Protein AF-A0A6B3MX19-F1 (afdb_monomer_lite)

Sequence (135 aa):
NGSDVEGKTQANPTITTQPKSHPKSVVNARFFRAWNQRQTFAIVQWYAWPEGGNPAPSRWFWADQLAQLHRKRVPWVAVNIQIPIEPLGDLENFRPIAESLSKMVQTALMSDPFAEQASSIESIKDQGSKMKAQA

pLDDT: mean 76.39, std 17.66, range [33.81, 94.56]

Secondary structure (DSSP, 8-state):
----------S--EEEE--TT-TT--EEEEEEEEE-SS-EEEEEEEEEETTEEES-HHHHHHHHHHHHHTT-----EEEEEEEEE-TTS-GGGGHHHHHHHHHHHHHHHHHTTTHHHHHHHHHHHHHHHHHHT--

Foldseek 3Di:
DDDDPPDDDDDPQWDWDDAPPDRQATETWGWDWDDDPPFIWTKIWWKDWQRYIGRDPVVQVVVQVVVVVVVDGIDMDIDMDTHTDDPPDDSVVCVVVSNVVVNVVNNVCNVPVRVVVVVVVVVVVVVVVVVVVVD

Radius of gyration: 18.92 Å; chains: 1; bounding box: 49×32×58 Å

Structure (mmCIF, N/CA/C/O backbone):
data_AF-A0A6B3MX19-F1
#
_entry.id   AF-A0A6B3MX19-F1
#
loop_
_atom_site.group_PDB
_atom_site.id
_atom_site.type_symbol
_atom_site.label_atom_id
_atom_site.label_alt_id
_atom_site.label_comp_id
_atom_site.label_asym_id
_atom_site.label_entity_id
_atom_site.label_seq_id
_atom_site.pdbx_PDB_ins_code
_atom_site.Cartn_x
_atom_site.Cartn_y
_atom_site.Cartn_z
_atom_site.occupancy
_atom_site.B_iso_or_equiv
_atom_site.auth_seq_id
_atom_site.auth_comp_id
_atom_site.auth_asym_id
_atom_site.auth_atom_id
_atom_site.pdbx_PDB_model_num
ATOM 1 N N . ASN A 1 1 ? -26.129 -19.183 10.222 1.00 36.06 1 ASN A N 1
ATOM 2 C CA . ASN A 1 1 ? -24.670 -19.215 9.999 1.00 36.06 1 ASN A CA 1
ATOM 3 C C . ASN A 1 1 ? -24.421 -18.723 8.585 1.00 36.06 1 ASN A C 1
ATOM 5 O O . ASN A 1 1 ? -24.883 -19.389 7.672 1.00 36.06 1 ASN A O 1
ATOM 9 N N . GLY A 1 2 ? -23.797 -17.556 8.418 1.00 36.56 2 GLY A N 1
ATOM 10 C CA . GLY A 1 2 ? -23.602 -16.910 7.112 1.00 36.56 2 GLY A CA 1
ATOM 11 C C . GLY A 1 2 ? -24.200 -15.509 7.090 1.00 36.56 2 GLY A C 1
ATOM 12 O O . GLY A 1 2 ? -25.283 -15.306 6.564 1.00 36.56 2 GLY A O 1
ATOM 13 N N . SER A 1 3 ? -23.533 -14.571 7.759 1.00 35.94 3 SER A N 1
ATOM 14 C CA . SER A 1 3 ? -23.849 -13.147 7.710 1.00 35.94 3 SER A CA 1
ATOM 15 C C . SER A 1 3 ? -23.393 -12.568 6.375 1.00 35.94 3 SER A C 1
ATOM 17 O O . SER A 1 3 ? -22.189 -12.513 6.116 1.00 35.94 3 SER A O 1
ATOM 19 N N . ASP A 1 4 ? -24.354 -12.111 5.580 1.00 39.16 4 ASP A N 1
ATOM 20 C CA . ASP A 1 4 ? -24.150 -11.182 4.475 1.00 39.16 4 ASP A CA 1
ATOM 21 C C . ASP A 1 4 ? -23.464 -9.914 5.000 1.00 39.16 4 ASP A C 1
ATOM 23 O O . ASP A 1 4 ? -24.033 -9.138 5.770 1.00 39.16 4 ASP A O 1
ATOM 27 N N . VAL A 1 5 ? -22.200 -9.724 4.623 1.00 42.75 5 VAL A N 1
ATOM 28 C CA . VAL A 1 5 ? -21.423 -8.523 4.950 1.00 42.75 5 VAL A CA 1
ATOM 29 C C . VAL A 1 5 ? -21.481 -7.580 3.755 1.00 42.75 5 VAL A C 1
ATOM 31 O O . VAL A 1 5 ? -20.507 -7.417 3.024 1.00 42.75 5 VAL A O 1
ATOM 34 N N . GLU A 1 6 ? -22.631 -6.945 3.546 1.00 39.91 6 GLU A N 1
ATOM 35 C CA . GLU A 1 6 ? -22.766 -5.853 2.579 1.00 39.91 6 GLU A CA 1
ATOM 36 C C . GLU A 1 6 ? -22.644 -4.505 3.310 1.00 39.91 6 GLU A C 1
ATOM 38 O O . GLU A 1 6 ? -23.609 -3.812 3.634 1.00 39.91 6 GLU A O 1
ATOM 43 N N . GLY A 1 7 ? -21.400 -4.153 3.646 1.00 33.81 7 GLY A N 1
ATOM 44 C CA . GLY A 1 7 ? -21.054 -2.855 4.217 1.00 33.81 7 GLY A CA 1
ATOM 45 C C . GLY A 1 7 ? -21.109 -1.766 3.148 1.00 33.81 7 GLY A C 1
ATOM 46 O O . GLY A 1 7 ? -20.204 -1.655 2.319 1.00 33.81 7 GLY A O 1
ATOM 47 N N . LYS A 1 8 ? -22.169 -0.951 3.174 1.00 33.91 8 LYS A N 1
ATOM 48 C CA . LYS A 1 8 ? -22.337 0.228 2.312 1.00 33.91 8 LYS A CA 1
ATOM 49 C C . LYS A 1 8 ? -21.104 1.138 2.395 1.00 33.91 8 LYS A C 1
ATOM 51 O O . LYS A 1 8 ? -20.768 1.668 3.450 1.00 33.91 8 LYS A O 1
ATOM 56 N N . THR A 1 9 ? -20.436 1.305 1.257 1.00 38.44 9 THR A N 1
ATOM 57 C CA . THR A 1 9 ? -19.257 2.158 1.076 1.00 38.44 9 THR A CA 1
ATOM 58 C C . THR A 1 9 ? -19.711 3.616 0.943 1.00 38.44 9 THR A C 1
ATOM 60 O O . THR A 1 9 ? -20.190 4.016 -0.113 1.00 38.44 9 THR A O 1
ATOM 63 N N . GLN A 1 10 ? -19.588 4.406 2.012 1.00 38.34 10 GLN A N 1
ATOM 64 C CA . GLN A 1 10 ? -19.693 5.871 1.976 1.00 38.34 10 GLN A CA 1
ATOM 65 C C . GLN A 1 10 ? -18.340 6.475 2.355 1.00 38.34 10 GLN A C 1
ATOM 67 O O . GLN A 1 10 ? -18.052 6.676 3.525 1.00 38.34 10 GLN A O 1
ATOM 72 N N . ALA A 1 11 ? -17.495 6.672 1.348 1.00 46.06 11 ALA A N 1
ATOM 73 C CA . ALA A 1 11 ? -16.313 7.535 1.316 1.00 46.06 11 ALA A CA 1
ATOM 74 C C . ALA A 1 11 ? -15.660 7.321 -0.053 1.00 46.06 11 ALA A C 1
ATOM 76 O O . ALA A 1 11 ? -15.760 6.219 -0.593 1.00 46.06 11 ALA A O 1
ATOM 77 N N . ASN A 1 12 ? -14.979 8.323 -0.619 1.00 52.50 12 ASN A N 1
ATOM 78 C CA . ASN A 1 12 ? -14.143 8.092 -1.799 1.00 52.50 12 ASN A CA 1
ATOM 79 C C . ASN A 1 12 ? -13.065 7.062 -1.394 1.00 52.50 12 ASN A C 1
ATOM 81 O O . ASN A 1 12 ? -12.195 7.388 -0.574 1.00 52.50 12 ASN A O 1
ATOM 85 N N . PRO A 1 13 ? -13.149 5.800 -1.860 1.00 62.00 13 PRO A N 1
ATOM 86 C CA . PRO A 1 13 ? -12.422 4.694 -1.243 1.00 62.00 13 PRO A CA 1
ATOM 87 C C . PRO A 1 13 ? -10.954 4.687 -1.658 1.00 62.00 13 PRO A C 1
ATOM 89 O O . PRO A 1 13 ? -10.210 3.800 -1.256 1.00 62.00 13 PRO A O 1
ATOM 92 N N . THR A 1 14 ? -10.548 5.624 -2.514 1.00 63.59 14 THR A N 1
ATOM 93 C CA . THR A 1 14 ? -9.238 5.652 -3.142 1.00 63.59 14 THR A CA 1
ATOM 94 C C . THR A 1 14 ? -8.428 6.837 -2.641 1.00 63.59 14 THR A C 1
ATOM 96 O O . THR A 1 14 ? -8.753 7.989 -2.911 1.00 63.59 14 THR A O 1
ATOM 99 N N . ILE A 1 15 ? -7.344 6.538 -1.933 1.00 72.75 15 ILE A N 1
ATOM 100 C CA . ILE A 1 15 ? -6.266 7.485 -1.660 1.00 72.75 15 ILE A CA 1
ATOM 101 C C . ILE A 1 15 ? -5.341 7.465 -2.876 1.00 72.75 15 ILE A C 1
ATOM 103 O O . ILE A 1 15 ? -4.805 6.411 -3.217 1.00 72.75 15 ILE A O 1
ATOM 107 N N . THR A 1 16 ? -5.166 8.611 -3.537 1.00 72.50 16 THR A N 1
ATOM 108 C CA . THR A 1 16 ? -4.222 8.753 -4.653 1.00 72.50 16 THR A CA 1
ATOM 109 C C . THR A 1 16 ? -2.974 9.474 -4.169 1.00 72.50 16 THR A C 1
ATOM 111 O O . THR A 1 16 ? -3.060 10.602 -3.691 1.00 72.50 16 THR A O 1
ATOM 114 N N . THR A 1 17 ? -1.805 8.853 -4.308 1.00 62.81 17 THR A N 1
ATOM 115 C CA . THR A 1 17 ? -0.524 9.489 -3.981 1.00 62.81 17 THR A CA 1
ATOM 116 C C . THR A 1 17 ? 0.398 9.508 -5.194 1.00 62.81 17 THR A C 1
ATOM 118 O O . THR A 1 17 ? 0.449 8.557 -5.974 1.00 62.81 17 THR A O 1
ATOM 121 N N . GLN A 1 18 ? 1.112 10.623 -5.360 1.00 58.94 18 GLN A N 1
ATOM 122 C CA . GLN A 1 18 ? 2.199 10.781 -6.325 1.00 58.94 18 GLN A CA 1
ATOM 123 C C . GLN A 1 18 ? 3.503 10.976 -5.532 1.00 58.94 18 GLN A C 1
ATOM 125 O O . GLN A 1 18 ? 3.645 11.989 -4.832 1.00 58.94 18 GLN A O 1
ATOM 130 N N . PRO A 1 19 ? 4.439 10.014 -5.553 1.00 56.94 19 PRO A N 1
ATOM 131 C CA . PRO A 1 19 ? 5.742 10.180 -4.931 1.00 56.94 19 PRO A CA 1
ATOM 132 C C . PRO A 1 19 ? 6.592 11.156 -5.757 1.00 56.94 19 PRO A C 1
ATOM 134 O O . PRO A 1 19 ? 6.610 11.121 -6.984 1.00 56.94 19 PRO A O 1
ATOM 137 N N . LYS A 1 20 ? 7.320 12.046 -5.071 1.00 48.78 20 LYS A N 1
ATOM 138 C CA . LYS A 1 20 ? 8.118 13.113 -5.706 1.00 48.78 20 LYS A CA 1
ATOM 139 C C . LYS A 1 20 ? 9.316 12.593 -6.518 1.00 48.78 20 LYS A C 1
ATOM 141 O O . LYS A 1 20 ? 9.874 13.357 -7.295 1.00 48.78 20 LYS A O 1
ATOM 146 N N . SER A 1 21 ? 9.722 11.335 -6.328 1.00 50.03 21 SER A N 1
ATOM 147 C CA . SER A 1 21 ? 10.924 10.762 -6.948 1.00 50.03 21 SER A CA 1
ATOM 148 C C . SER A 1 21 ? 10.708 10.219 -8.363 1.00 50.03 21 SER A C 1
ATOM 150 O O . SER A 1 21 ? 11.684 10.081 -9.088 1.00 50.03 21 SER A O 1
ATOM 152 N N . HIS A 1 22 ? 9.464 9.956 -8.790 1.00 49.41 22 HIS A N 1
ATOM 153 C CA . HIS A 1 22 ? 9.153 9.483 -10.144 1.00 49.41 22 HIS A CA 1
ATOM 154 C C . HIS A 1 22 ? 7.848 10.128 -10.646 1.00 49.41 22 HIS A C 1
ATOM 156 O O . HIS A 1 22 ? 6.773 9.773 -10.162 1.00 49.41 22 HIS A O 1
ATOM 162 N N . PRO A 1 23 ? 7.881 11.029 -11.648 1.00 49.66 23 PRO A N 1
ATOM 163 C CA . PRO A 1 23 ? 6.721 11.828 -12.070 1.00 49.66 23 PRO A CA 1
ATOM 164 C C . PRO A 1 23 ? 5.585 11.035 -12.757 1.00 49.66 23 PRO A C 1
ATOM 166 O O . PRO A 1 23 ? 4.703 11.635 -13.366 1.00 49.66 23 PRO A O 1
ATOM 169 N N . LYS A 1 24 ? 5.586 9.694 -12.692 1.00 55.03 24 LYS A N 1
ATOM 170 C CA . LYS A 1 24 ? 4.603 8.820 -13.360 1.00 55.03 24 LYS A CA 1
ATOM 171 C C . LYS A 1 24 ? 3.982 7.730 -12.478 1.00 55.03 24 LYS A C 1
ATOM 173 O O . LYS A 1 24 ? 3.050 7.078 -12.942 1.00 55.03 24 LYS A O 1
ATOM 178 N N . SER A 1 25 ? 4.434 7.522 -11.238 1.00 64.50 25 SER A N 1
ATOM 179 C CA . SER A 1 25 ? 3.904 6.437 -10.398 1.00 64.50 25 SER A CA 1
ATOM 180 C C . SER A 1 25 ? 2.693 6.895 -9.584 1.00 64.50 25 SER A C 1
ATOM 182 O O . SER A 1 25 ? 2.794 7.324 -8.439 1.00 64.50 25 SER A O 1
ATOM 184 N N . VAL A 1 26 ? 1.506 6.810 -10.189 1.00 77.56 26 VAL A N 1
ATOM 185 C CA . VAL A 1 26 ? 0.241 7.033 -9.474 1.00 77.56 26 VAL A CA 1
ATOM 186 C C . VAL A 1 26 ? -0.066 5.811 -8.615 1.00 77.56 26 VAL A C 1
ATOM 188 O O . VAL A 1 26 ? -0.151 4.687 -9.116 1.00 77.56 26 VAL A O 1
ATOM 191 N N . VAL A 1 27 ? -0.256 6.032 -7.318 1.00 83.56 27 VAL A N 1
ATOM 192 C CA . VAL A 1 27 ? -0.565 4.975 -6.355 1.00 83.56 27 VAL A CA 1
ATOM 193 C C . VAL A 1 27 ? -1.971 5.178 -5.843 1.00 83.56 27 VAL A C 1
ATOM 195 O O . VAL A 1 27 ? -2.268 6.191 -5.219 1.00 83.56 27 VAL A O 1
ATOM 198 N N . ASN A 1 28 ? -2.819 4.194 -6.109 1.00 88.69 28 ASN A N 1
ATOM 199 C CA . ASN A 1 28 ? -4.168 4.110 -5.584 1.00 88.69 28 ASN A CA 1
ATOM 200 C C . ASN A 1 28 ? -4.158 3.141 -4.404 1.00 88.69 28 ASN A C 1
ATOM 202 O O . ASN A 1 28 ? -3.675 2.017 -4.547 1.00 88.69 28 ASN A O 1
ATOM 206 N N . ALA A 1 29 ? -4.717 3.549 -3.270 1.00 89.38 29 ALA A N 1
ATOM 207 C CA . ALA A 1 29 ? -4.894 2.693 -2.106 1.00 89.38 29 ALA A CA 1
ATOM 208 C C . ALA A 1 29 ? -6.349 2.673 -1.654 1.00 89.38 29 ALA A C 1
ATOM 210 O O . ALA A 1 29 ? -7.032 3.694 -1.687 1.00 89.38 29 ALA A O 1
ATOM 211 N N . ARG A 1 30 ? -6.825 1.496 -1.245 1.00 92.12 30 ARG A N 1
ATOM 212 C CA . ARG A 1 30 ? -8.169 1.309 -0.705 1.00 92.12 30 ARG A CA 1
ATOM 213 C C . ARG A 1 30 ? -8.185 1.725 0.758 1.00 92.12 30 ARG A C 1
ATOM 215 O O . ARG A 1 30 ? -7.401 1.185 1.532 1.00 92.12 30 ARG A O 1
ATOM 222 N N . PHE A 1 31 ? -9.097 2.615 1.130 1.00 91.69 31 PHE A N 1
ATOM 223 C CA . PHE A 1 31 ? -9.319 3.042 2.510 1.00 91.69 31 PHE A CA 1
ATOM 224 C C . PHE A 1 31 ? -10.711 2.622 2.985 1.00 91.69 31 PHE A C 1
ATOM 226 O O . PHE A 1 31 ? -11.703 2.922 2.321 1.00 91.69 31 PHE A O 1
ATOM 233 N N . PHE A 1 32 ? -10.795 1.879 4.090 1.00 90.12 32 PHE A N 1
ATOM 234 C CA . PHE A 1 32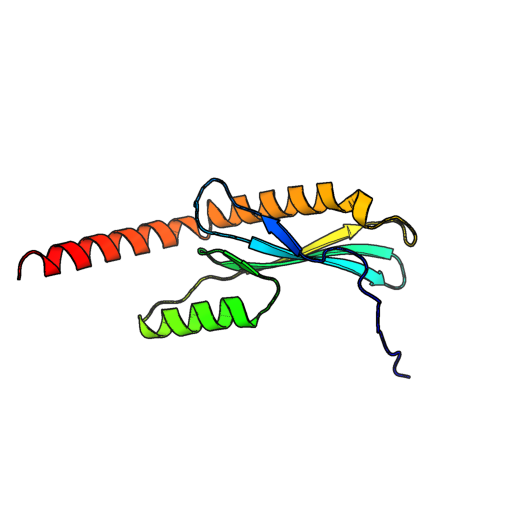 ? -12.068 1.374 4.612 1.00 90.12 32 PHE A CA 1
ATOM 235 C C . PHE A 1 32 ? -12.001 1.046 6.104 1.00 90.12 32 PHE A C 1
ATOM 237 O O . PHE A 1 32 ? -10.926 0.880 6.674 1.00 90.12 32 PHE A O 1
ATOM 244 N N . ARG A 1 33 ? -13.170 0.912 6.735 1.00 91.06 33 ARG A N 1
ATOM 245 C CA . ARG A 1 33 ? -13.302 0.473 8.127 1.00 91.06 33 ARG A CA 1
ATOM 246 C C . ARG A 1 33 ? -13.438 -1.045 8.211 1.00 91.06 33 ARG A C 1
ATOM 248 O O . ARG A 1 33 ? -14.236 -1.633 7.484 1.00 91.06 33 ARG A O 1
ATOM 255 N N . ALA A 1 34 ? -12.726 -1.655 9.149 1.00 89.31 34 ALA A N 1
ATOM 256 C CA . ALA A 1 34 ? -12.892 -3.050 9.543 1.00 89.31 34 ALA A CA 1
ATOM 257 C C . ALA A 1 34 ? -13.012 -3.158 11.065 1.00 89.31 34 ALA A C 1
ATOM 259 O O . ALA A 1 34 ? -12.622 -2.247 11.791 1.00 89.31 34 ALA A O 1
ATOM 260 N N . TRP A 1 35 ? -13.543 -4.268 11.563 1.00 88.06 35 TRP A N 1
ATOM 261 C CA . TRP A 1 35 ? -13.670 -4.508 12.997 1.00 88.06 35 TRP A CA 1
ATOM 262 C C . TRP A 1 35 ? -13.452 -5.981 13.325 1.00 88.06 35 TRP A C 1
ATOM 264 O O . TRP A 1 35 ? -13.658 -6.866 12.495 1.00 88.06 35 TRP A O 1
ATOM 274 N N . ASN A 1 36 ? -13.036 -6.235 14.559 1.00 87.19 36 ASN A N 1
ATOM 275 C CA . ASN A 1 36 ? -13.063 -7.550 15.181 1.00 87.19 36 ASN A CA 1
ATOM 276 C C . ASN A 1 36 ? -13.850 -7.470 16.502 1.00 87.19 36 ASN A C 1
ATOM 278 O O . ASN A 1 36 ? -14.395 -6.424 16.847 1.00 87.19 36 ASN A O 1
ATOM 282 N N . GLN A 1 37 ? -13.914 -8.569 17.258 1.00 82.88 37 GLN A N 1
ATOM 283 C CA . GLN A 1 37 ? -14.673 -8.630 18.517 1.00 82.88 37 GLN A CA 1
ATOM 284 C C . GLN A 1 37 ? -14.191 -7.649 19.604 1.00 82.88 37 GLN A C 1
ATOM 286 O O . GLN A 1 37 ? -14.884 -7.465 20.598 1.00 82.88 37 GLN A O 1
ATOM 291 N N . ARG A 1 38 ? -13.002 -7.054 19.455 1.00 82.44 38 ARG A N 1
ATOM 292 C CA . ARG A 1 38 ? -12.358 -6.208 20.467 1.00 82.44 38 ARG A CA 1
ATOM 293 C C . ARG A 1 38 ? -12.152 -4.766 20.009 1.00 82.44 38 ARG A C 1
ATOM 295 O O . ARG A 1 38 ? -12.051 -3.887 20.855 1.00 82.44 38 ARG A O 1
ATOM 302 N N . GLN A 1 39 ? -12.038 -4.520 18.703 1.00 87.00 39 GLN A N 1
ATOM 303 C CA . GLN A 1 39 ? -11.515 -3.256 18.195 1.00 87.00 39 GLN A CA 1
ATOM 304 C C . GLN A 1 39 ? -11.948 -2.962 16.757 1.00 87.00 39 GLN A C 1
ATOM 306 O O . GLN A 1 39 ? -12.182 -3.867 15.954 1.00 87.00 39 GLN A O 1
ATOM 311 N N . THR A 1 40 ? -12.018 -1.670 16.438 1.00 89.81 40 THR A N 1
ATOM 312 C CA . THR A 1 40 ? -12.286 -1.151 15.094 1.00 89.81 40 THR A CA 1
ATOM 313 C C . THR A 1 40 ? -11.021 -0.524 14.517 1.00 89.81 40 THR A C 1
ATOM 315 O O . THR A 1 40 ? -10.209 0.053 15.240 1.00 89.81 40 THR A O 1
ATOM 318 N N . PHE A 1 41 ? -10.837 -0.671 13.209 1.00 90.94 41 PHE A N 1
ATOM 319 C CA . PHE A 1 41 ? -9.653 -0.234 12.486 1.00 90.94 41 PHE A CA 1
ATOM 320 C C . PHE A 1 41 ? -10.035 0.553 11.238 1.00 90.94 41 PHE A C 1
ATOM 322 O O . PHE A 1 41 ? -10.933 0.159 10.490 1.00 90.94 41 PHE A O 1
ATOM 329 N N . ALA A 1 42 ? -9.291 1.620 10.979 1.00 92.25 42 ALA A N 1
ATOM 330 C CA . ALA A 1 42 ? -9.173 2.212 9.660 1.00 92.25 42 ALA A CA 1
ATOM 331 C C . ALA A 1 42 ? -8.042 1.491 8.917 1.00 92.25 42 ALA A C 1
ATOM 333 O O . ALA A 1 42 ? -6.900 1.457 9.379 1.00 92.25 42 ALA A O 1
ATOM 334 N N . ILE A 1 43 ? -8.371 0.871 7.790 1.00 91.81 43 ILE A N 1
ATOM 335 C CA . ILE A 1 43 ? -7.449 0.061 7.002 1.00 91.81 43 ILE A CA 1
ATOM 336 C C . ILE A 1 43 ? -7.109 0.782 5.705 1.00 91.81 43 ILE A C 1
ATOM 338 O O . ILE A 1 43 ? -8.009 1.207 4.978 1.00 91.81 43 ILE A O 1
ATOM 342 N N . VAL A 1 44 ? -5.813 0.844 5.388 1.00 93.44 44 VAL A N 1
ATOM 343 C CA . VAL A 1 44 ? -5.310 1.237 4.068 1.00 93.44 44 VAL A CA 1
ATOM 344 C C . VAL A 1 44 ? -4.616 0.055 3.405 1.00 93.44 44 VAL A C 1
ATOM 346 O O . VAL A 1 44 ? -3.723 -0.551 3.997 1.00 93.44 44 VAL A O 1
ATOM 349 N N . GLN A 1 45 ? -5.012 -0.272 2.174 1.00 94.56 45 GLN A N 1
ATOM 350 C CA . GLN A 1 45 ? -4.495 -1.429 1.441 1.00 94.56 45 GLN A CA 1
ATOM 351 C C . GLN A 1 45 ? -4.159 -1.115 -0.013 1.00 94.56 45 GLN A C 1
ATOM 353 O O . GLN A 1 45 ? -4.974 -0.542 -0.739 1.00 94.56 45 GLN A O 1
ATOM 358 N N . TRP A 1 46 ? -2.982 -1.551 -0.460 1.00 94.38 46 TRP A N 1
ATOM 359 C CA . TRP A 1 46 ? -2.602 -1.542 -1.872 1.00 94.38 46 TRP A CA 1
ATOM 360 C C . TRP A 1 46 ? -1.492 -2.544 -2.171 1.00 94.38 46 TRP A C 1
ATOM 362 O O . TRP A 1 46 ? -0.799 -3.016 -1.276 1.00 94.38 46 TRP A O 1
ATOM 372 N N . TYR A 1 47 ? -1.306 -2.838 -3.452 1.00 93.50 47 TYR A N 1
ATOM 373 C CA . TYR A 1 47 ? -0.101 -3.470 -3.970 1.00 93.50 47 TYR A CA 1
ATOM 374 C C . TYR A 1 47 ? 0.798 -2.391 -4.563 1.00 93.50 47 TYR A C 1
ATOM 376 O O . TYR A 1 47 ? 0.322 -1.570 -5.349 1.00 93.50 47 TYR A O 1
ATOM 384 N N . ALA A 1 48 ? 2.072 -2.389 -4.191 1.00 91.50 48 ALA A N 1
ATOM 385 C CA . ALA A 1 48 ? 3.094 -1.475 -4.687 1.00 91.50 48 ALA A CA 1
ATOM 386 C C . ALA A 1 48 ? 4.052 -2.206 -5.632 1.00 91.50 48 ALA A C 1
ATOM 388 O O . ALA A 1 48 ? 4.450 -3.333 -5.343 1.00 91.50 48 ALA A O 1
ATOM 389 N N . TRP A 1 49 ? 4.444 -1.556 -6.723 1.00 90.00 49 TRP A N 1
ATOM 390 C CA . TRP A 1 49 ? 5.498 -1.986 -7.647 1.00 90.00 49 TRP A CA 1
ATOM 391 C C . TRP A 1 49 ? 6.200 -0.741 -8.229 1.00 90.00 49 TRP A C 1
ATOM 393 O O . TRP A 1 49 ? 5.664 0.357 -8.083 1.00 90.00 49 TRP A O 1
ATOM 403 N N . PRO A 1 50 ? 7.371 -0.844 -8.887 1.00 83.06 50 PRO A N 1
ATOM 404 C CA . PRO A 1 50 ? 8.195 0.312 -9.266 1.00 83.06 50 PRO A CA 1
ATOM 405 C C . PRO A 1 50 ? 7.474 1.389 -10.090 1.00 83.06 50 PRO A C 1
ATOM 407 O O . PRO A 1 50 ? 7.766 2.576 -9.972 1.00 83.06 50 PRO A O 1
ATOM 410 N N . GLU A 1 51 ? 6.494 0.998 -10.903 1.00 81.19 51 GLU A N 1
ATOM 411 C CA . GLU A 1 51 ? 5.775 1.922 -11.784 1.00 81.19 51 GLU A CA 1
ATOM 412 C C . GLU A 1 51 ? 4.485 2.481 -11.163 1.00 81.19 51 GLU A C 1
ATOM 414 O O . GLU A 1 51 ? 3.840 3.333 -11.775 1.00 81.19 51 GLU A O 1
ATOM 419 N N . GLY A 1 52 ? 4.083 2.047 -9.961 1.00 83.62 52 GLY A N 1
ATOM 420 C CA . GLY A 1 52 ? 2.865 2.547 -9.325 1.00 83.62 52 GLY A CA 1
ATOM 421 C C . GLY A 1 52 ? 2.317 1.687 -8.191 1.00 83.62 52 GLY A C 1
ATOM 422 O O . GLY A 1 52 ? 3.012 0.907 -7.545 1.00 83.62 52 GLY A O 1
ATOM 423 N N . GLY A 1 53 ? 1.027 1.863 -7.918 1.00 87.31 53 GLY A N 1
ATOM 424 C CA . GLY A 1 53 ? 0.344 1.053 -6.921 1.00 87.31 53 GLY A CA 1
ATOM 425 C C . GLY A 1 53 ? -1.164 1.031 -7.107 1.00 87.31 53 GLY A C 1
ATOM 426 O O . GLY A 1 53 ? -1.769 1.986 -7.604 1.00 87.31 53 GLY A O 1
ATOM 427 N N . ASN A 1 54 ? -1.790 -0.084 -6.744 1.00 90.81 54 ASN A N 1
ATOM 428 C CA . ASN A 1 54 ? -3.233 -0.253 -6.869 1.00 90.81 54 ASN A CA 1
ATOM 429 C C . ASN A 1 54 ? -3.768 -1.300 -5.881 1.00 90.81 54 ASN A C 1
ATOM 431 O O . ASN A 1 54 ? -3.078 -2.288 -5.633 1.00 90.81 54 ASN A O 1
ATOM 435 N N . PRO A 1 55 ? -4.997 -1.154 -5.351 1.00 91.19 55 PRO A N 1
ATOM 436 C CA . PRO A 1 55 ? -5.601 -2.181 -4.505 1.00 91.19 55 PRO A CA 1
ATOM 437 C C . PRO A 1 55 ? -6.007 -3.454 -5.256 1.00 91.19 55 PRO A C 1
ATOM 439 O O . PRO A 1 55 ? -6.157 -4.496 -4.626 1.00 91.19 55 PRO A O 1
ATOM 442 N N . ALA A 1 56 ? -6.210 -3.399 -6.575 1.00 89.44 56 ALA A N 1
ATOM 443 C CA . ALA A 1 56 ? -6.612 -4.560 -7.357 1.00 89.44 56 ALA A CA 1
ATOM 444 C C . ALA A 1 56 ? -5.404 -5.472 -7.654 1.00 89.44 56 ALA A C 1
ATOM 446 O O . ALA A 1 56 ? -4.466 -5.024 -8.324 1.00 89.44 56 ALA A O 1
ATOM 447 N N . PRO A 1 57 ? -5.440 -6.764 -7.265 1.00 87.31 57 PRO A N 1
ATOM 448 C CA . PRO A 1 57 ? -4.353 -7.704 -7.549 1.00 87.31 57 PRO A CA 1
ATOM 449 C C . PRO A 1 57 ? -4.074 -7.874 -9.049 1.00 87.31 57 PRO A C 1
ATOM 451 O O . PRO A 1 57 ? -2.938 -8.071 -9.465 1.00 87.31 57 PRO A O 1
ATOM 454 N N . SER A 1 58 ? -5.107 -7.744 -9.888 1.00 89.38 58 SER A N 1
ATOM 455 C CA . SER A 1 58 ? -4.974 -7.876 -11.343 1.00 89.38 58 SER A CA 1
ATOM 456 C C . SER A 1 58 ? -3.999 -6.866 -11.953 1.00 89.38 58 SER A C 1
ATOM 458 O O . SER A 1 58 ? -3.390 -7.158 -12.978 1.00 89.38 58 SER A O 1
ATOM 460 N N . ARG A 1 59 ? -3.814 -5.691 -11.336 1.00 89.00 59 ARG A N 1
ATOM 461 C CA . ARG A 1 59 ? -2.949 -4.631 -11.872 1.00 89.00 59 ARG A CA 1
ATOM 462 C C . ARG A 1 59 ? -1.472 -5.006 -11.822 1.00 89.00 59 ARG A C 1
ATOM 464 O O . ARG A 1 59 ? -0.815 -4.932 -12.855 1.00 89.00 59 ARG A O 1
ATOM 471 N N . TRP A 1 60 ? -0.971 -5.434 -10.662 1.00 87.12 60 TRP A N 1
ATOM 472 C CA . TRP A 1 60 ? 0.419 -5.884 -10.555 1.00 87.12 60 TRP A CA 1
ATOM 473 C C . TRP A 1 60 ? 0.624 -7.196 -11.318 1.00 87.12 60 TRP A C 1
ATOM 475 O O . TRP A 1 60 ? 1.664 -7.376 -11.939 1.00 87.12 60 TRP A O 1
ATOM 485 N N . PHE A 1 61 ? -0.385 -8.079 -11.335 1.00 89.94 61 PHE A N 1
ATOM 486 C CA . PHE A 1 61 ? -0.301 -9.355 -12.042 1.00 89.94 61 PHE A CA 1
ATOM 487 C C . PHE A 1 61 ? -0.061 -9.152 -13.540 1.00 89.94 61 PHE A C 1
ATOM 489 O O . PHE A 1 61 ? 0.875 -9.718 -14.095 1.00 89.94 61 PHE A O 1
ATOM 496 N N . TRP A 1 62 ? -0.857 -8.301 -14.196 1.00 89.69 62 TRP A N 1
ATOM 497 C CA . TRP A 1 62 ? -0.655 -8.001 -15.614 1.00 89.69 62 TRP A CA 1
ATOM 498 C C . TRP A 1 62 ? 0.653 -7.251 -15.879 1.00 89.69 62 TRP A C 1
ATOM 500 O O . TRP A 1 62 ? 1.301 -7.528 -16.887 1.00 89.69 62 TRP A O 1
ATOM 510 N N . ALA A 1 63 ? 1.066 -6.344 -14.986 1.00 87.00 63 ALA A N 1
ATOM 511 C CA . ALA A 1 63 ? 2.362 -5.673 -15.097 1.00 87.00 63 ALA A CA 1
ATOM 512 C C . ALA A 1 63 ? 3.519 -6.686 -15.076 1.00 87.00 63 ALA A C 1
ATOM 514 O O . ALA A 1 63 ? 4.396 -6.643 -15.940 1.00 87.00 63 ALA A O 1
ATOM 515 N N . ASP A 1 64 ? 3.475 -7.653 -14.155 1.00 88.06 64 ASP A N 1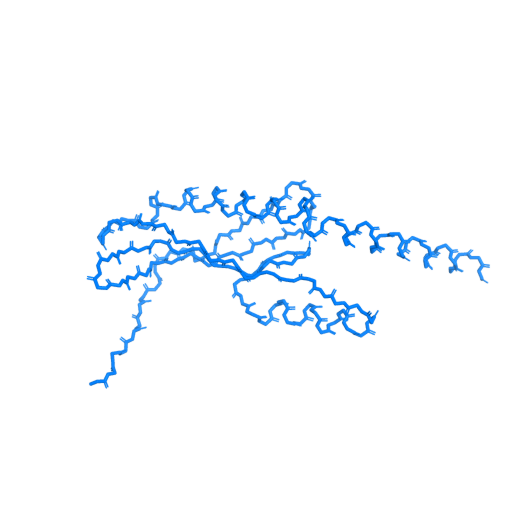
ATOM 516 C CA . ASP A 1 64 ? 4.463 -8.724 -14.093 1.00 88.06 64 ASP A CA 1
ATOM 517 C C . ASP A 1 64 ? 4.403 -9.618 -15.337 1.00 88.06 64 ASP A C 1
ATOM 519 O O . ASP A 1 64 ? 5.435 -9.816 -15.971 1.00 88.06 64 ASP A O 1
ATOM 523 N N . GLN A 1 65 ? 3.216 -10.077 -15.760 1.00 91.00 65 GLN A N 1
ATOM 524 C CA . GLN A 1 65 ? 3.048 -10.911 -16.962 1.00 91.00 65 GLN A CA 1
ATOM 525 C C . GLN A 1 65 ? 3.645 -10.267 -18.220 1.00 91.00 65 GLN A C 1
ATOM 527 O O . GLN A 1 65 ? 4.370 -10.925 -18.967 1.00 91.00 65 GLN A O 1
ATOM 532 N N . LEU A 1 66 ? 3.401 -8.972 -18.435 1.00 88.25 66 LEU A N 1
ATOM 533 C CA . LEU A 1 66 ? 3.983 -8.237 -19.560 1.00 88.25 66 LEU A CA 1
ATOM 534 C C . LEU A 1 66 ? 5.511 -8.150 -19.455 1.00 88.25 66 LEU A C 1
ATOM 536 O O . LEU A 1 66 ? 6.207 -8.314 -20.457 1.00 88.25 66 LEU A O 1
ATOM 540 N N . ALA A 1 67 ? 6.056 -7.957 -18.253 1.00 86.75 67 ALA A N 1
ATOM 541 C CA . ALA A 1 67 ? 7.501 -7.963 -18.043 1.00 86.75 67 ALA A CA 1
ATOM 542 C C . ALA A 1 67 ? 8.129 -9.345 -18.292 1.00 86.75 67 ALA A C 1
ATOM 544 O O . ALA A 1 67 ? 9.259 -9.424 -18.788 1.00 86.75 67 ALA A O 1
ATOM 545 N N . GLN A 1 68 ? 7.400 -10.436 -18.024 1.00 89.69 68 GLN A N 1
ATOM 546 C CA . GLN A 1 68 ? 7.884 -11.795 -18.283 1.00 89.69 68 GLN A CA 1
ATOM 547 C C . GLN A 1 68 ? 8.137 -12.051 -19.769 1.00 89.69 68 GLN A C 1
ATOM 549 O O . GLN A 1 68 ? 9.092 -12.756 -20.101 1.00 89.69 68 GLN A O 1
ATOM 554 N N . LEU A 1 69 ? 7.359 -11.429 -20.663 1.00 90.25 69 LEU A N 1
ATOM 555 C CA . LEU A 1 69 ? 7.590 -11.497 -22.113 1.00 90.25 69 LEU A CA 1
ATOM 556 C C . LEU A 1 69 ? 8.967 -10.938 -22.504 1.00 90.25 69 LEU A C 1
ATOM 558 O O . LEU A 1 69 ? 9.576 -11.382 -23.473 1.00 90.25 69 LEU A O 1
ATOM 562 N N . HIS A 1 70 ? 9.498 -10.018 -21.700 1.00 87.19 70 HIS A N 1
ATOM 563 C CA . HIS A 1 70 ? 10.831 -9.442 -21.851 1.00 87.19 70 HIS A CA 1
ATOM 564 C C . HIS A 1 70 ? 11.884 -10.112 -20.955 1.00 87.19 70 HIS A C 1
ATOM 566 O O . HIS A 1 70 ? 12.954 -9.541 -20.739 1.00 87.19 70 HIS A O 1
ATOM 572 N N . ARG A 1 71 ? 11.598 -11.316 -20.434 1.00 86.25 71 ARG A N 1
ATOM 573 C CA . ARG A 1 71 ? 12.454 -12.074 -19.501 1.00 86.25 71 ARG A CA 1
ATOM 574 C C . ARG A 1 71 ? 12.800 -11.301 -18.222 1.00 86.25 71 ARG A C 1
ATOM 576 O O . ARG A 1 71 ? 13.863 -11.504 -17.642 1.00 86.25 71 ARG A O 1
ATOM 583 N N . LYS A 1 72 ? 11.900 -10.422 -17.776 1.00 86.00 72 LYS A N 1
ATOM 584 C CA . LYS A 1 72 ? 12.005 -9.686 -16.512 1.00 86.00 72 LYS A CA 1
ATOM 585 C C . LYS A 1 72 ? 10.899 -10.120 -15.545 1.00 86.00 72 LYS A C 1
ATOM 587 O O . LYS A 1 72 ? 9.967 -10.838 -15.914 1.00 86.00 72 LYS A O 1
ATOM 592 N N . ARG A 1 73 ? 11.036 -9.724 -14.284 1.00 85.81 73 ARG A N 1
ATOM 593 C CA . ARG A 1 73 ? 10.013 -9.847 -13.240 1.00 85.81 73 ARG A CA 1
ATOM 594 C C . ARG A 1 73 ? 9.820 -8.481 -12.613 1.00 85.81 73 ARG A C 1
ATOM 596 O O . ARG A 1 73 ? 10.789 -7.734 -12.491 1.00 85.81 73 ARG A O 1
ATOM 603 N N . VAL A 1 74 ? 8.588 -8.165 -12.245 1.00 86.88 74 VAL A N 1
ATOM 604 C CA . VAL A 1 74 ? 8.270 -6.923 -11.544 1.00 86.88 74 VAL A CA 1
ATOM 605 C C . VAL A 1 74 ? 8.254 -7.227 -10.049 1.00 86.88 74 VAL A C 1
ATOM 607 O O . VAL A 1 74 ? 7.456 -8.064 -9.618 1.00 86.88 74 VAL A O 1
ATOM 610 N N . PRO A 1 75 ? 9.111 -6.588 -9.233 1.00 89.00 75 PRO A N 1
ATOM 611 C CA . PRO A 1 75 ? 9.018 -6.738 -7.790 1.00 89.00 75 PRO A CA 1
ATOM 612 C C . PRO A 1 75 ? 7.701 -6.105 -7.329 1.00 89.00 75 PRO A C 1
ATOM 614 O O . PRO A 1 75 ? 7.316 -5.024 -7.780 1.00 89.00 75 PRO A O 1
ATOM 617 N N . TRP A 1 76 ? 6.994 -6.763 -6.421 1.00 90.38 76 TRP A N 1
ATOM 618 C CA . TRP A 1 76 ? 5.761 -6.219 -5.872 1.00 90.38 76 TRP A CA 1
ATOM 619 C C . TRP A 1 76 ? 5.654 -6.516 -4.382 1.00 90.38 76 TRP A C 1
ATOM 621 O O . TRP A 1 76 ? 6.183 -7.509 -3.887 1.00 90.38 76 TRP A O 1
ATOM 631 N N . VAL A 1 77 ? 4.965 -5.632 -3.664 1.00 92.44 77 VAL A N 1
ATOM 632 C CA . VAL A 1 77 ? 4.740 -5.737 -2.220 1.00 92.44 77 VAL A CA 1
ATOM 633 C C . VAL A 1 77 ? 3.270 -5.468 -1.925 1.00 92.44 77 VAL A C 1
ATOM 635 O O . VAL A 1 77 ? 2.711 -4.479 -2.395 1.00 92.44 77 VAL A O 1
ATOM 638 N N . ALA A 1 78 ? 2.635 -6.338 -1.138 1.00 94.00 78 ALA A N 1
ATOM 639 C CA . ALA A 1 78 ? 1.304 -6.087 -0.593 1.00 94.00 78 ALA A CA 1
ATOM 640 C C . ALA A 1 78 ? 1.424 -5.281 0.703 1.00 94.00 78 ALA A C 1
ATOM 642 O O . ALA A 1 78 ? 2.075 -5.719 1.651 1.00 94.00 78 ALA A O 1
ATOM 643 N N . VAL A 1 79 ? 0.778 -4.122 0.755 1.00 93.88 79 VAL A N 1
ATOM 644 C CA . VAL A 1 79 ? 0.788 -3.234 1.915 1.00 93.88 79 VAL A CA 1
ATOM 645 C C . VAL A 1 79 ? -0.586 -3.234 2.575 1.00 93.88 79 VAL A C 1
ATOM 647 O O . VAL A 1 79 ? -1.611 -3.063 1.914 1.00 93.88 79 VAL A O 1
ATOM 650 N N . ASN A 1 80 ? -0.599 -3.422 3.894 1.00 94.38 80 ASN A N 1
ATOM 651 C CA . ASN A 1 80 ? -1.786 -3.349 4.736 1.00 94.38 80 ASN A CA 1
ATOM 652 C C . ASN A 1 80 ? -1.435 -2.586 6.017 1.00 94.38 80 ASN A C 1
ATOM 654 O O . ASN A 1 80 ? -0.660 -3.073 6.838 1.00 94.38 80 ASN A O 1
ATOM 658 N N . ILE A 1 81 ? -2.000 -1.391 6.165 1.00 93.31 81 ILE A N 1
ATOM 659 C CA . ILE A 1 81 ? -1.827 -0.535 7.338 1.00 93.31 81 ILE A CA 1
ATOM 660 C C . ILE A 1 81 ? -3.129 -0.563 8.131 1.00 93.31 81 ILE A C 1
ATOM 662 O O . ILE A 1 81 ? -4.188 -0.260 7.583 1.00 93.31 81 ILE A O 1
ATOM 666 N N . GLN A 1 82 ? -3.043 -0.898 9.419 1.00 92.69 82 GLN A N 1
ATOM 667 C CA . GLN A 1 82 ? -4.182 -0.932 10.334 1.00 92.69 82 GLN A CA 1
ATOM 668 C C . GLN A 1 82 ? -4.014 0.150 11.395 1.00 92.69 82 GLN A C 1
ATOM 670 O O . GLN A 1 82 ? -3.054 0.130 12.163 1.00 92.69 82 GLN A O 1
ATOM 675 N N . ILE A 1 83 ? -4.955 1.089 11.439 1.00 90.44 83 ILE A N 1
ATOM 676 C CA . ILE A 1 83 ? -4.967 2.193 12.395 1.00 90.44 83 ILE A CA 1
ATOM 677 C C . ILE A 1 83 ? -6.119 1.944 13.372 1.00 90.44 83 ILE A C 1
ATOM 679 O O . ILE A 1 83 ? -7.270 1.914 12.937 1.00 90.44 83 ILE A O 1
ATOM 683 N N . PRO A 1 84 ? -5.845 1.734 14.669 1.00 90.38 84 PRO A N 1
ATOM 684 C CA . PRO A 1 84 ? -6.860 1.714 15.719 1.00 90.38 84 PRO A CA 1
ATOM 685 C C . PRO A 1 84 ? -7.779 2.938 15.667 1.00 90.38 84 PRO A C 1
ATOM 687 O O . PRO A 1 84 ? -7.284 4.061 15.711 1.00 90.38 84 PRO A O 1
ATOM 690 N N . ILE A 1 85 ? -9.095 2.727 15.620 1.00 90.12 85 ILE A N 1
ATOM 691 C CA . ILE A 1 85 ? -10.086 3.807 15.710 1.00 90.12 85 ILE A CA 1
ATOM 692 C C . ILE A 1 85 ? -11.213 3.447 16.677 1.00 90.12 85 ILE A C 1
ATOM 694 O O . ILE A 1 85 ? -11.461 2.276 16.980 1.00 90.12 85 ILE A O 1
ATOM 698 N N . GLU A 1 86 ? -11.930 4.466 17.136 1.00 86.50 86 GLU A N 1
ATOM 699 C CA . GLU A 1 86 ? -13.143 4.285 17.926 1.00 86.50 86 GLU A CA 1
ATOM 700 C C . GLU A 1 86 ? -14.245 3.603 17.087 1.00 86.50 86 GLU A C 1
ATOM 702 O O . GLU A 1 86 ? -14.402 3.930 15.908 1.00 86.50 86 GLU A O 1
ATOM 707 N N . PRO A 1 87 ? -15.051 2.681 17.656 1.00 78.31 87 PRO A N 1
ATOM 708 C CA . PRO A 1 87 ? -16.020 1.886 16.889 1.00 78.31 87 PRO A CA 1
ATOM 709 C C . PRO A 1 87 ? -17.063 2.687 16.103 1.00 78.31 87 PRO A C 1
ATOM 711 O O . PRO A 1 87 ? -17.503 2.265 15.032 1.00 78.31 87 PRO A O 1
ATOM 714 N N . LEU A 1 88 ? -17.442 3.851 16.632 1.00 76.06 88 LEU A N 1
ATOM 715 C CA . LEU A 1 88 ? -18.403 4.781 16.036 1.00 76.06 88 LEU A CA 1
ATOM 716 C C . LEU A 1 88 ? -17.745 6.092 15.578 1.00 76.06 88 LEU A C 1
ATOM 718 O O . LEU A 1 88 ? -18.451 7.017 15.188 1.00 76.06 88 LEU A O 1
ATOM 722 N N . GLY A 1 89 ? -16.412 6.171 15.624 1.00 77.38 89 GLY A N 1
ATOM 723 C CA . GLY A 1 89 ? -15.673 7.336 15.156 1.00 77.38 89 GLY A CA 1
ATOM 724 C C . GLY A 1 89 ? -15.810 7.518 13.645 1.00 77.38 89 GLY A C 1
ATOM 725 O O . GLY A 1 89 ? -15.952 6.544 12.894 1.00 77.38 89 GLY A O 1
ATOM 726 N N . ASP A 1 90 ? -15.760 8.772 13.199 1.00 83.88 90 ASP A N 1
ATOM 727 C CA . ASP A 1 90 ? -15.744 9.095 11.776 1.00 83.88 90 ASP A CA 1
ATOM 728 C C . ASP A 1 90 ? -14.415 8.645 11.151 1.00 83.88 90 ASP A C 1
ATOM 730 O O . ASP A 1 90 ? -13.331 9.031 11.597 1.00 83.88 90 ASP A O 1
ATOM 734 N N . LEU A 1 91 ? -14.506 7.814 10.111 1.00 86.50 91 LEU A N 1
ATOM 735 C CA . LEU A 1 91 ? -13.361 7.292 9.371 1.00 86.50 91 LEU A CA 1
ATOM 736 C C . LEU A 1 91 ? -12.567 8.422 8.695 1.00 86.50 91 LEU A C 1
ATOM 738 O O . LEU A 1 91 ? -11.344 8.329 8.573 1.00 86.50 91 LEU A O 1
ATOM 742 N N . GLU A 1 92 ? -13.243 9.498 8.291 1.00 87.12 92 GLU A N 1
ATOM 743 C CA . GLU A 1 92 ? -12.629 10.627 7.591 1.00 87.12 92 GLU A CA 1
ATOM 744 C C . GLU A 1 92 ? -11.655 11.410 8.480 1.00 87.12 92 GLU A C 1
ATOM 746 O O . GLU A 1 92 ? -10.640 11.901 7.987 1.00 87.12 92 GLU A O 1
ATOM 751 N N . ASN A 1 93 ? -11.853 11.408 9.803 1.00 89.56 93 ASN A N 1
ATOM 752 C CA . ASN A 1 93 ? -10.902 12.004 10.751 1.00 89.56 93 ASN A CA 1
ATOM 753 C C . ASN A 1 93 ? -9.522 11.332 10.703 1.00 89.56 93 ASN A C 1
ATOM 755 O O . ASN A 1 93 ? -8.507 11.949 11.025 1.00 89.56 93 ASN A O 1
ATOM 759 N N . PHE A 1 94 ? -9.471 10.069 10.277 1.00 88.56 94 PHE A N 1
ATOM 760 C CA . PHE A 1 94 ? -8.238 9.293 10.171 1.00 88.56 94 PHE A CA 1
ATOM 761 C C . PHE A 1 94 ? -7.650 9.304 8.756 1.00 88.56 94 PHE A C 1
ATOM 763 O O . PHE A 1 94 ? -6.517 8.853 8.572 1.00 88.56 94 PHE A O 1
ATOM 770 N N . ARG A 1 95 ? -8.358 9.859 7.760 1.00 88.50 95 ARG A N 1
ATOM 771 C CA . ARG A 1 95 ? -7.859 9.967 6.382 1.00 88.50 95 ARG A C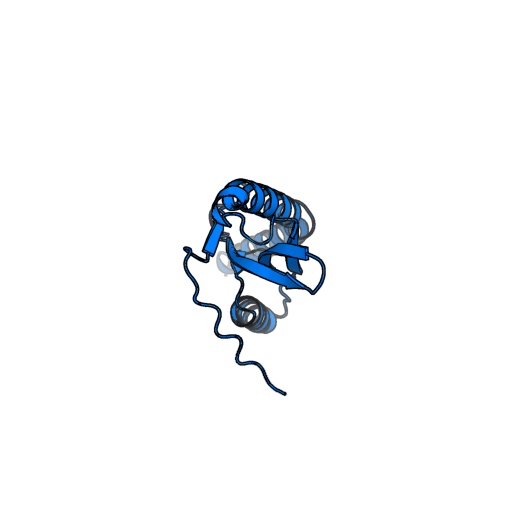A 1
ATOM 772 C C . ARG A 1 95 ? -6.520 10.714 6.291 1.00 88.50 95 ARG A C 1
ATOM 774 O O . ARG A 1 95 ? -5.623 10.177 5.644 1.00 88.50 95 ARG A O 1
ATOM 781 N N . PRO A 1 96 ? -6.297 11.865 6.959 1.00 90.88 96 PRO A N 1
ATOM 782 C CA . PRO A 1 96 ? -5.017 12.571 6.859 1.00 90.88 96 PRO A CA 1
ATOM 783 C C . PRO A 1 96 ? -3.830 11.734 7.357 1.00 90.88 96 PRO A C 1
ATOM 785 O O . PRO A 1 96 ? -2.753 11.738 6.757 1.00 90.88 96 PRO A O 1
ATOM 788 N N . ILE A 1 97 ? -4.031 10.969 8.437 1.00 90.75 97 ILE A N 1
ATOM 789 C CA . ILE A 1 97 ? -2.998 10.087 8.994 1.00 90.75 97 ILE A CA 1
ATOM 790 C C . ILE A 1 97 ? -2.745 8.897 8.060 1.00 90.75 97 ILE A C 1
ATOM 792 O O . ILE A 1 97 ? -1.593 8.556 7.792 1.00 90.75 97 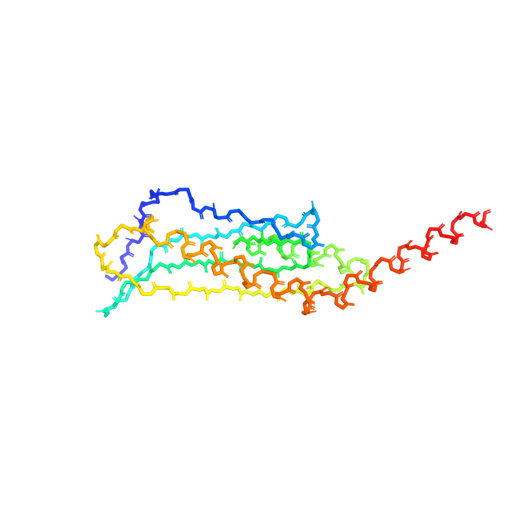ILE A O 1
ATOM 796 N N . ALA A 1 98 ? -3.812 8.320 7.504 1.00 90.38 98 ALA A N 1
ATOM 797 C CA . ALA A 1 98 ? -3.753 7.238 6.532 1.00 90.38 98 ALA A CA 1
ATOM 798 C C . ALA A 1 98 ? -2.997 7.653 5.261 1.00 90.38 98 ALA A C 1
ATOM 800 O O . ALA A 1 98 ? -2.130 6.916 4.790 1.00 90.38 98 ALA A O 1
ATOM 801 N N . GLU A 1 99 ? -3.268 8.845 4.730 1.00 90.06 99 GLU A N 1
ATOM 802 C CA . GLU A 1 99 ? -2.581 9.403 3.562 1.00 90.06 99 GLU A CA 1
ATOM 803 C C . GLU A 1 99 ? -1.099 9.665 3.838 1.00 90.06 99 GLU A C 1
ATOM 805 O O . GLU A 1 99 ? -0.244 9.287 3.032 1.00 90.06 99 GLU A O 1
ATOM 810 N N . SER A 1 100 ? -0.783 10.260 4.992 1.00 90.31 100 SER A N 1
ATOM 811 C CA . SER A 1 100 ? 0.596 10.530 5.409 1.00 90.31 100 SER A CA 1
ATOM 812 C C . SER A 1 100 ? 1.415 9.240 5.533 1.00 90.31 100 SER A C 1
ATOM 814 O O . SER A 1 100 ? 2.487 9.125 4.931 1.00 90.31 100 SER A O 1
ATOM 816 N N . LEU A 1 101 ? 0.875 8.232 6.229 1.00 91.38 101 LEU A N 1
ATOM 817 C CA . LEU A 1 101 ? 1.506 6.917 6.369 1.00 91.38 101 LEU A CA 1
ATOM 818 C C . LEU A 1 101 ? 1.681 6.232 5.012 1.00 91.38 101 LEU A C 1
ATOM 820 O O . LEU A 1 101 ? 2.761 5.727 4.712 1.00 91.38 101 LEU A O 1
ATOM 824 N N . SER A 1 102 ? 0.655 6.269 4.160 1.00 89.94 102 SER A N 1
ATOM 825 C CA . SER A 1 102 ? 0.716 5.666 2.823 1.00 89.94 102 SER A CA 1
ATOM 826 C C . SER A 1 102 ? 1.804 6.304 1.970 1.00 89.94 102 SER A C 1
ATOM 828 O O . SER A 1 102 ? 2.592 5.606 1.335 1.00 89.94 102 SER A O 1
ATOM 830 N N . LYS A 1 103 ? 1.904 7.636 2.001 1.00 89.50 103 LYS A N 1
ATOM 83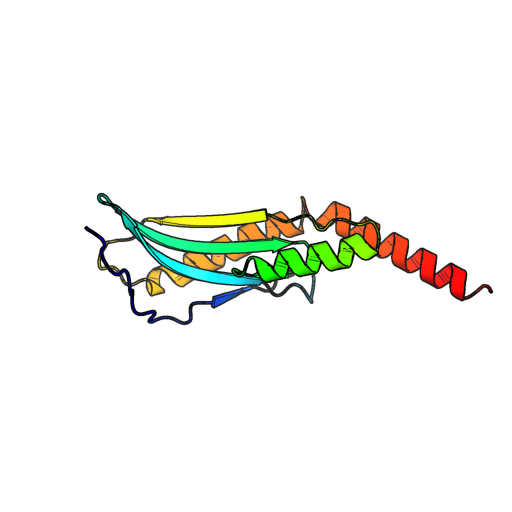1 C CA . LYS A 1 103 ? 2.938 8.379 1.283 1.00 89.50 103 LYS A CA 1
ATOM 832 C C . LYS A 1 103 ? 4.333 8.072 1.819 1.00 89.50 103 LYS A C 1
ATOM 834 O O . LYS A 1 103 ? 5.259 7.942 1.021 1.00 89.50 103 LYS A O 1
ATOM 839 N N . MET A 1 104 ? 4.491 7.949 3.135 1.00 90.06 104 MET A N 1
ATOM 840 C CA . MET A 1 104 ? 5.766 7.598 3.761 1.00 90.06 104 MET A CA 1
ATOM 841 C C . MET A 1 104 ? 6.220 6.199 3.339 1.00 90.06 104 MET A C 1
ATOM 843 O O . MET A 1 104 ? 7.327 6.056 2.825 1.00 90.06 104 MET A O 1
ATOM 847 N N . VAL A 1 105 ? 5.346 5.195 3.471 1.00 90.38 105 VAL A N 1
ATOM 848 C CA . VAL A 1 105 ? 5.638 3.812 3.062 1.00 90.38 105 VAL A CA 1
ATOM 849 C C . VAL A 1 105 ? 5.951 3.748 1.571 1.00 90.38 105 VAL A C 1
ATOM 851 O O . VAL A 1 105 ? 6.969 3.189 1.180 1.00 90.38 105 VAL A O 1
ATOM 854 N N . GLN A 1 106 ? 5.132 4.380 0.730 1.00 87.38 106 GLN A N 1
ATOM 855 C CA . GLN A 1 106 ? 5.358 4.393 -0.711 1.00 87.38 106 GLN A CA 1
ATOM 856 C C . GLN A 1 106 ? 6.676 5.080 -1.089 1.00 87.38 106 GLN A C 1
ATOM 858 O O . GLN A 1 106 ? 7.380 4.611 -1.978 1.00 87.38 106 GLN A O 1
ATOM 863 N N . THR A 1 107 ? 7.027 6.180 -0.420 1.00 86.44 107 THR A N 1
ATOM 864 C CA . THR A 1 107 ? 8.301 6.876 -0.653 1.00 86.44 107 THR A CA 1
ATOM 865 C C . THR A 1 107 ? 9.480 5.996 -0.249 1.00 86.44 107 THR A C 1
ATOM 867 O O . THR A 1 107 ? 10.444 5.913 -1.000 1.00 86.44 107 THR A O 1
ATOM 870 N N . ALA A 1 108 ? 9.394 5.300 0.887 1.00 88.62 108 ALA A N 1
ATOM 871 C CA . ALA A 1 108 ? 10.430 4.368 1.322 1.00 88.62 108 ALA A CA 1
ATOM 872 C C . ALA A 1 108 ? 10.604 3.208 0.327 1.00 88.62 108 ALA A C 1
ATOM 874 O O . ALA A 1 108 ? 11.723 2.926 -0.093 1.00 88.62 108 ALA A O 1
ATOM 875 N N . LEU A 1 109 ? 9.500 2.607 -0.135 1.00 87.75 109 LEU A N 1
ATOM 876 C CA . LEU A 1 109 ? 9.528 1.543 -1.145 1.00 87.75 109 LEU A CA 1
ATOM 877 C C . LEU A 1 109 ? 10.160 2.009 -2.467 1.00 87.75 109 LEU A C 1
ATOM 879 O O . LEU A 1 109 ? 10.906 1.265 -3.097 1.00 87.75 109 LEU A O 1
ATOM 883 N N . MET A 1 110 ? 9.882 3.245 -2.881 1.00 83.44 110 MET A N 1
ATOM 884 C CA . MET A 1 110 ? 10.420 3.819 -4.118 1.00 83.44 110 MET A CA 1
ATOM 885 C C . MET A 1 110 ? 11.902 4.184 -4.035 1.00 83.44 110 MET A C 1
ATOM 887 O O . MET A 1 110 ? 12.578 4.165 -5.058 1.00 83.44 110 MET A O 1
ATOM 891 N N . SER A 1 111 ? 12.393 4.551 -2.851 1.00 80.12 111 SER A N 1
ATOM 892 C CA . SER A 1 111 ? 13.775 5.004 -2.662 1.00 80.12 111 SER A CA 1
ATOM 893 C C . SER A 1 111 ? 14.769 3.870 -2.445 1.00 80.12 111 SER A C 1
ATOM 895 O O . SER A 1 111 ? 15.955 4.081 -2.671 1.00 80.12 111 SER A O 1
ATOM 897 N N . ASP A 1 112 ? 14.306 2.705 -1.994 1.00 77.19 112 ASP A N 1
ATOM 898 C CA . ASP A 1 112 ? 15.191 1.618 -1.573 1.00 77.19 112 ASP A CA 1
ATOM 899 C C . ASP A 1 112 ? 14.939 0.337 -2.399 1.00 77.19 112 ASP A C 1
ATOM 901 O O . ASP A 1 112 ? 15.573 0.186 -3.449 1.00 77.19 112 ASP A O 1
ATOM 905 N N . PRO A 1 113 ? 13.943 -0.522 -2.092 1.00 75.81 113 PRO A N 1
ATOM 906 C CA . PRO A 1 113 ? 13.796 -1.814 -2.768 1.00 75.81 113 PRO A CA 1
ATOM 907 C C . PRO A 1 113 ? 13.459 -1.707 -4.263 1.00 75.81 113 PRO A C 1
ATOM 909 O O . PRO A 1 113 ? 13.755 -2.630 -5.023 1.00 75.81 113 PRO A O 1
ATOM 912 N N . PHE A 1 114 ? 12.838 -0.610 -4.712 1.00 79.12 114 PHE A N 1
ATOM 913 C CA . PHE A 1 114 ? 12.520 -0.395 -6.130 1.00 79.12 114 PHE A CA 1
ATOM 914 C C . PHE A 1 114 ? 13.547 0.470 -6.883 1.00 79.12 114 PHE A C 1
ATOM 916 O O . PHE A 1 114 ? 13.572 0.427 -8.116 1.00 79.12 114 PHE A O 1
ATOM 923 N N . ALA A 1 115 ? 14.419 1.213 -6.190 1.00 64.75 115 ALA A N 1
ATOM 924 C CA . ALA A 1 115 ? 15.374 2.131 -6.821 1.00 64.75 115 ALA A CA 1
ATOM 925 C C . ALA A 1 115 ? 16.517 1.401 -7.547 1.00 64.75 115 ALA A C 1
ATOM 927 O O . ALA A 1 115 ? 16.918 1.801 -8.642 1.00 64.75 115 ALA A O 1
ATOM 928 N N . GLU A 1 116 ? 16.993 0.286 -6.989 1.00 58.78 116 GLU A N 1
ATOM 929 C CA . GLU A 1 116 ? 18.070 -0.533 -7.571 1.00 58.78 116 GLU A CA 1
ATOM 930 C C . GLU A 1 116 ? 17.681 -1.146 -8.936 1.00 58.78 116 GLU A C 1
ATOM 932 O O . GLU A 1 116 ? 18.510 -1.421 -9.806 1.00 58.78 116 GLU A O 1
ATOM 937 N N . GLN A 1 117 ? 16.378 -1.308 -9.162 1.00 55.12 117 GLN A N 1
ATOM 938 C CA . GLN A 1 117 ? 15.824 -1.957 -10.347 1.00 55.12 117 GLN A CA 1
ATOM 939 C C . GLN A 1 117 ? 15.494 -0.939 -11.448 1.00 55.12 117 GLN A C 1
ATOM 941 O O . GLN A 1 117 ? 15.647 -1.241 -12.633 1.00 55.12 117 GLN A O 1
ATOM 946 N N . ALA A 1 118 ? 15.120 0.290 -11.074 1.00 55.19 118 ALA A N 1
ATOM 947 C CA . ALA A 1 118 ? 14.859 1.381 -12.012 1.00 55.19 118 ALA A CA 1
ATOM 948 C C . ALA A 1 118 ? 16.129 1.821 -12.769 1.00 55.19 118 ALA A C 1
ATOM 950 O O . ALA A 1 118 ? 16.097 1.950 -13.996 1.00 55.19 118 ALA A O 1
ATOM 951 N N . SER A 1 119 ? 17.267 1.947 -12.074 1.00 53.81 119 SER A N 1
ATOM 952 C CA . SER A 1 119 ? 18.562 2.314 -12.679 1.00 53.81 119 SER A CA 1
ATOM 953 C C . SER A 1 119 ? 19.061 1.266 -13.687 1.00 53.81 119 SER A C 1
ATOM 955 O O . SER A 1 119 ? 19.570 1.599 -14.761 1.00 53.81 119 SER A O 1
ATOM 957 N N . SER A 1 120 ? 18.828 -0.015 -13.392 1.00 54.28 120 SER A N 1
ATOM 958 C CA . SER A 1 120 ? 19.153 -1.132 -14.282 1.00 54.28 120 SER A CA 1
ATOM 959 C C . SER A 1 120 ? 18.288 -1.141 -15.551 1.00 54.28 120 SER A C 1
ATOM 961 O O . SER A 1 120 ? 18.762 -1.491 -16.632 1.00 54.28 120 SER A O 1
ATOM 963 N N . ILE A 1 121 ? 17.014 -0.738 -15.463 1.00 57.31 121 ILE A N 1
ATOM 964 C CA . ILE A 1 121 ? 16.099 -0.707 -16.615 1.00 57.31 121 ILE A CA 1
ATOM 965 C C . ILE A 1 121 ? 16.410 0.460 -17.563 1.00 57.31 121 ILE A C 1
ATOM 967 O O . ILE A 1 121 ? 16.360 0.261 -18.781 1.00 57.31 121 ILE A O 1
ATOM 971 N N . GLU A 1 122 ? 16.751 1.643 -17.045 1.00 59.50 122 GLU A N 1
ATOM 972 C CA . GLU A 1 122 ? 17.124 2.795 -17.878 1.00 59.50 122 GLU A CA 1
ATOM 973 C C . GLU A 1 122 ? 18.445 2.573 -18.624 1.00 59.50 122 GLU A C 1
ATOM 975 O O . GLU A 1 122 ? 18.514 2.838 -19.825 1.00 59.50 122 GLU A O 1
ATOM 980 N N . SER A 1 123 ? 19.447 1.980 -17.966 1.00 57.75 123 SER A N 1
ATOM 981 C CA . SER A 1 123 ? 20.734 1.637 -18.590 1.00 57.75 123 SER A CA 1
ATOM 982 C C . SER A 1 123 ? 20.575 0.678 -19.783 1.00 57.75 123 SER A C 1
ATOM 984 O O . SER A 1 123 ? 21.130 0.898 -20.861 1.00 57.75 123 SER A O 1
ATOM 986 N N . ILE A 1 124 ? 19.719 -0.344 -19.648 1.00 59.28 124 ILE A N 1
ATOM 987 C CA . ILE A 1 124 ? 19.435 -1.302 -20.732 1.00 59.28 124 ILE A CA 1
ATOM 988 C C . ILE A 1 124 ? 18.701 -0.627 -21.905 1.00 59.28 124 ILE A C 1
ATOM 990 O O . ILE A 1 124 ? 18.939 -0.961 -23.069 1.00 59.28 124 ILE A O 1
ATOM 994 N N . LYS A 1 125 ? 17.805 0.327 -21.624 1.00 60.88 125 LYS A N 1
ATOM 995 C CA . LYS A 1 125 ? 17.070 1.071 -22.660 1.00 60.88 125 LYS A CA 1
ATOM 996 C C . LYS A 1 125 ? 17.986 2.000 -23.459 1.00 60.88 125 LYS A C 1
ATOM 998 O O . LYS A 1 125 ? 17.857 2.054 -24.682 1.00 60.88 125 LYS A O 1
ATOM 1003 N N . ASP A 1 126 ? 18.906 2.691 -22.788 1.00 60.94 126 ASP A N 1
ATOM 1004 C CA . ASP A 1 126 ? 19.869 3.591 -23.434 1.00 60.94 126 ASP A CA 1
ATOM 1005 C C . ASP A 1 126 ? 20.835 2.820 -24.352 1.00 60.94 126 ASP A C 1
ATOM 1007 O O . ASP A 1 126 ? 21.066 3.213 -25.498 1.00 60.94 126 ASP A O 1
ATOM 1011 N N . GLN A 1 127 ? 21.312 1.649 -23.916 1.00 58.53 127 GLN A N 1
ATOM 1012 C CA . GLN A 1 127 ? 22.176 0.801 -24.744 1.00 58.53 127 GLN A CA 1
ATOM 1013 C C . GLN A 1 127 ? 21.464 0.224 -25.977 1.00 58.53 127 GLN A C 1
ATOM 1015 O O . GLN A 1 127 ? 22.021 0.246 -27.076 1.00 58.53 127 GLN A O 1
ATOM 1020 N N . GLY A 1 128 ? 20.215 -0.230 -25.835 1.00 63.12 128 GLY A N 1
ATOM 1021 C CA . GLY A 1 128 ? 19.428 -0.720 -26.971 1.00 63.12 128 GLY A CA 1
ATOM 1022 C C . GLY A 1 128 ? 19.115 0.363 -28.013 1.00 63.12 128 GLY A C 1
ATOM 1023 O O . GLY A 1 128 ? 19.034 0.066 -29.205 1.00 63.12 128 GLY A O 1
ATOM 1024 N N . SER A 1 129 ? 18.975 1.622 -27.583 1.00 66.06 129 SER A N 1
ATOM 1025 C CA . SER A 1 129 ? 18.757 2.763 -28.481 1.00 66.06 129 SER A CA 1
ATOM 1026 C C . SER A 1 129 ? 20.027 3.125 -29.263 1.00 66.06 129 SER A C 1
ATOM 1028 O O . SER A 1 129 ? 19.970 3.339 -30.474 1.00 66.06 129 SER A O 1
ATOM 1030 N N . LYS A 1 130 ? 21.197 3.101 -28.608 1.00 62.09 130 LYS A N 1
ATOM 1031 C CA . LYS A 1 130 ? 22.496 3.372 -29.252 1.00 62.09 130 LYS A CA 1
ATOM 1032 C C . LYS A 1 130 ? 22.874 2.330 -30.306 1.00 62.09 130 LYS A C 1
ATOM 1034 O O . LYS A 1 130 ? 23.378 2.703 -31.358 1.00 62.09 130 LYS A O 1
ATOM 1039 N N . MET A 1 131 ? 22.562 1.052 -30.078 1.00 58.88 131 MET A N 1
ATOM 1040 C CA . MET A 1 131 ? 22.816 -0.008 -31.066 1.00 58.88 131 MET A CA 1
ATOM 1041 C C . MET A 1 131 ? 21.960 0.121 -32.335 1.00 58.88 131 MET A C 1
ATOM 1043 O O . MET A 1 131 ? 22.412 -0.255 -33.410 1.00 58.88 131 MET A O 1
ATOM 1047 N N . LYS A 1 132 ? 20.740 0.668 -32.240 1.00 63.12 132 LYS A N 1
ATOM 1048 C CA . LYS A 1 132 ? 19.876 0.897 -33.412 1.00 63.12 132 LYS A CA 1
ATOM 1049 C C . LYS A 1 132 ? 20.264 2.122 -34.238 1.00 63.12 132 LYS A C 1
ATOM 1051 O O . LYS A 1 132 ? 19.847 2.215 -35.381 1.00 63.12 132 LYS A O 1
ATOM 1056 N N . ALA A 1 133 ? 21.023 3.055 -33.668 1.00 60.47 133 ALA A N 1
ATOM 1057 C CA . ALA A 1 133 ? 21.497 4.248 -34.367 1.00 60.47 133 ALA A CA 1
ATOM 1058 C C . ALA A 1 133 ? 22.829 4.027 -35.114 1.00 60.47 133 ALA A C 1
ATOM 1060 O O . ALA A 1 133 ? 23.305 4.937 -35.785 1.00 60.47 133 ALA A O 1
ATOM 1061 N N . GLN A 1 134 ? 23.443 2.847 -34.969 1.00 54.56 134 GLN A N 1
ATOM 1062 C CA . GLN A 1 134 ? 24.734 2.482 -35.570 1.00 54.56 134 GLN A CA 1
ATOM 1063 C C . GLN A 1 134 ? 24.630 1.364 -36.625 1.00 54.56 134 GLN A C 1
ATOM 1065 O O . GLN A 1 134 ? 25.662 0.907 -37.116 1.00 54.56 134 GLN A O 1
ATOM 1070 N N . ALA A 1 135 ? 23.415 0.929 -36.967 1.00 49.62 135 ALA A N 1
ATO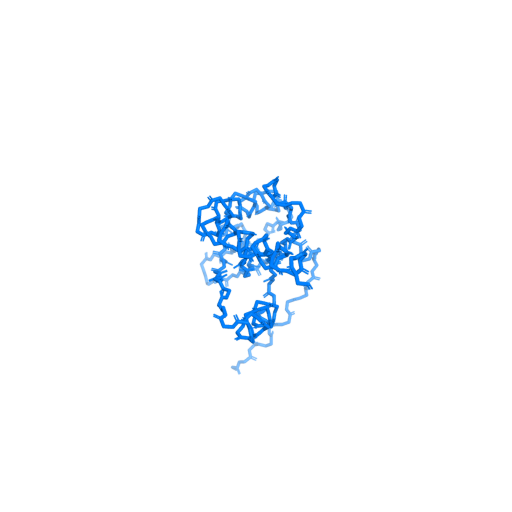M 1071 C CA . ALA A 1 135 ? 23.120 -0.021 -38.042 1.00 49.62 135 ALA A CA 1
ATOM 1072 C C . ALA A 1 135 ? 22.336 0.688 -39.151 1.00 49.62 135 ALA A C 1
ATOM 1074 O O . ALA A 1 135 ? 22.574 0.355 -40.331 1.00 49.62 135 ALA A O 1
#